Protein AF-A0A127SDK4-F1 (afdb_monomer)

pLDDT: mean 71.21, std 22.36, range [31.27, 98.69]

Secondary structure (DSSP, 8-state):
--HHHHHHHTTSS---TTSPPPHHHHHHHH-SPP------S------HHHHHHHHHHHHHHHHHHHHHHHHHHHHHHHHHHHHHHHHHTSPPP--PPP------------------------PPP-----PPPP------------TTHHHHS---

Foldseek 3Di:
DPPPVVCVVVVLFDADPVRHGDPVRCCSRPNDPDPDPPPPDDPPPVPVVVVVVVVVVVVVVVVVVVVVVVVVVVVVVVVVVVVVVVVVVPDDPPPPDDDDDDDDDDDDDDDDDDDDDDDDDDDDDDPPPPDDPDPDPDPDDPDDQDPCNVPPDDDD

Radius of gyration: 43.47 Å; Cα contacts (8 Å, |Δi|>4): 25; chains: 1; bounding box: 81×43×114 Å

Sequence (156 aa):
YRPIYNNINKGILSKNSDNKIDFSEAIRVFGEPSRKQDVKNPVKIDSPSSTEVLLLRQQIDMLKNQLTDAKDRESFYQNQIEIMQRLLEAPKPNITPPSEPETAQSSPVTEAKEDVIAMPPKEPEVIENKRIPVPEQAEPEPVKRGFLSRFFLPNG

Mean predicted aligned error: 23.15 Å

Structure (mmCIF, N/CA/C/O backbone):
data_AF-A0A127SDK4-F1
#
_entry.id   AF-A0A127SDK4-F1
#
loop_
_atom_site.group_PDB
_atom_site.id
_atom_site.type_symbol
_atom_site.label_atom_id
_atom_site.label_alt_id
_atom_site.label_comp_id
_atom_site.label_asym_id
_atom_site.label_entity_id
_atom_site.label_seq_id
_atom_site.pdbx_PDB_ins_code
_atom_site.Cartn_x
_atom_site.Cartn_y
_atom_site.Cartn_z
_atom_site.occupancy
_atom_site.B_iso_or_equiv
_atom_site.auth_seq_id
_atom_site.auth_comp_id
_atom_site.auth_asym_id
_atom_site.auth_atom_id
_atom_site.pdbx_PDB_model_num
ATOM 1 N N . TYR A 1 1 ? 28.414 0.862 -24.100 1.00 51.50 1 TYR A N 1
ATOM 2 C CA . TYR A 1 1 ? 28.433 2.228 -24.675 1.00 51.50 1 TYR A CA 1
ATOM 3 C C . TYR A 1 1 ? 29.756 2.649 -25.339 1.00 51.50 1 TYR A C 1
ATOM 5 O O . TYR A 1 1 ? 29.979 3.836 -25.528 1.00 51.50 1 TYR A O 1
ATOM 13 N N . ARG A 1 2 ? 30.631 1.723 -25.769 1.00 58.03 2 ARG A N 1
ATOM 14 C CA . ARG A 1 2 ? 31.919 2.067 -26.411 1.00 58.03 2 ARG A CA 1
ATOM 15 C C . ARG A 1 2 ? 32.040 1.931 -27.955 1.00 58.03 2 ARG A C 1
ATOM 17 O O . ARG A 1 2 ? 33.130 2.218 -28.434 1.00 58.03 2 ARG A O 1
ATOM 24 N N . PRO A 1 3 ? 31.025 1.551 -28.765 1.00 74.94 3 PRO A N 1
ATOM 25 C CA . PRO A 1 3 ? 31.222 1.464 -30.221 1.00 74.94 3 PRO A CA 1
ATOM 26 C C . PRO A 1 3 ? 31.111 2.822 -30.938 1.00 74.94 3 PRO A C 1
ATOM 28 O O . PRO A 1 3 ? 31.919 3.117 -31.811 1.00 74.94 3 PRO A O 1
ATOM 31 N N . ILE A 1 4 ? 30.174 3.688 -30.530 1.00 83.94 4 ILE A N 1
ATOM 32 C CA . ILE A 1 4 ? 29.891 4.955 -31.231 1.00 83.94 4 ILE A CA 1
ATOM 33 C C . ILE A 1 4 ? 31.045 5.959 -31.078 1.00 83.94 4 ILE A C 1
ATOM 35 O O . ILE A 1 4 ? 31.584 6.435 -32.072 1.00 83.94 4 ILE A O 1
ATOM 39 N N . TYR A 1 5 ? 31.482 6.234 -29.844 1.00 87.69 5 TYR A N 1
ATOM 40 C CA . TYR A 1 5 ? 32.594 7.160 -29.581 1.00 87.69 5 TYR A CA 1
ATOM 41 C C . TYR A 1 5 ? 33.910 6.720 -30.237 1.00 87.69 5 TYR A C 1
ATOM 43 O O . TYR A 1 5 ? 34.658 7.551 -30.739 1.00 87.69 5 TYR A O 1
ATOM 51 N N . ASN A 1 6 ? 34.179 5.412 -30.278 1.00 90.62 6 ASN A N 1
ATOM 52 C CA . ASN A 1 6 ? 35.372 4.870 -30.924 1.00 90.62 6 ASN A CA 1
ATOM 53 C C . ASN A 1 6 ? 35.364 5.125 -32.439 1.00 90.62 6 ASN A C 1
ATOM 55 O O . ASN A 1 6 ? 36.385 5.501 -33.002 1.00 90.62 6 ASN A O 1
ATOM 59 N N . ASN A 1 7 ? 34.209 4.963 -33.090 1.00 91.31 7 ASN A N 1
ATOM 60 C CA . ASN A 1 7 ? 34.069 5.214 -34.524 1.00 91.31 7 ASN A CA 1
ATOM 61 C C . ASN A 1 7 ? 34.173 6.706 -34.867 1.00 91.31 7 ASN A C 1
ATOM 63 O O . ASN A 1 7 ? 34.722 7.036 -35.914 1.00 91.31 7 ASN A O 1
ATOM 67 N N . ILE A 1 8 ? 33.732 7.596 -33.973 1.00 91.44 8 ILE A N 1
ATOM 68 C CA . ILE A 1 8 ? 33.938 9.044 -34.127 1.00 91.44 8 ILE A CA 1
ATOM 69 C C . ILE A 1 8 ? 35.426 9.390 -34.027 1.00 91.44 8 ILE A C 1
ATOM 71 O O . ILE A 1 8 ? 35.968 10.041 -34.912 1.00 91.44 8 ILE A O 1
ATOM 75 N N . ASN A 1 9 ? 36.117 8.899 -32.994 1.00 90.25 9 ASN A N 1
ATOM 76 C CA . ASN A 1 9 ? 37.544 9.186 -32.800 1.00 90.25 9 ASN A CA 1
ATOM 77 C C . ASN A 1 9 ? 38.424 8.632 -33.931 1.00 90.25 9 ASN A C 1
ATOM 79 O O . ASN A 1 9 ? 39.496 9.164 -34.197 1.00 90.25 9 ASN A O 1
ATOM 83 N N . LYS A 1 10 ? 37.974 7.564 -34.597 1.00 91.62 10 LYS A N 1
ATOM 84 C CA . LYS A 1 10 ? 38.642 6.967 -35.761 1.00 91.62 10 LYS A CA 1
ATOM 85 C C . LYS A 1 10 ? 38.283 7.642 -37.091 1.00 91.62 10 LYS A C 1
ATOM 87 O O . LYS A 1 10 ? 38.774 7.201 -38.123 1.00 91.62 10 LYS A O 1
ATOM 92 N N . GLY A 1 11 ? 37.404 8.648 -37.088 1.00 90.25 11 GLY A N 1
ATOM 93 C CA . GLY A 1 11 ? 36.922 9.318 -38.302 1.00 90.25 11 GLY A CA 1
ATOM 94 C C . GLY A 1 11 ? 35.994 8.465 -39.176 1.00 90.25 11 GLY A C 1
ATOM 95 O O . GLY A 1 11 ? 35.687 8.842 -40.301 1.00 90.25 11 GLY A O 1
ATOM 96 N N . ILE A 1 12 ? 35.539 7.313 -38.676 1.00 91.75 12 ILE A N 1
ATOM 97 C CA . ILE A 1 12 ? 34.625 6.414 -39.395 1.00 91.75 12 ILE A CA 1
ATOM 98 C C . ILE A 1 12 ? 33.212 7.007 -39.417 1.00 91.75 12 ILE A C 1
ATOM 100 O O . ILE A 1 12 ? 32.494 6.842 -40.399 1.00 91.75 12 ILE A O 1
ATOM 104 N N . LEU A 1 13 ? 32.833 7.708 -38.346 1.00 92.56 13 LEU A N 1
ATOM 105 C CA . LEU A 1 13 ? 31.520 8.313 -38.161 1.00 92.56 13 LEU A CA 1
ATOM 106 C C . LEU A 1 13 ? 31.661 9.813 -37.895 1.00 92.56 13 LEU A C 1
ATOM 108 O O . LEU A 1 13 ? 32.405 10.202 -36.994 1.00 92.56 13 LEU A O 1
ATOM 112 N N . SER A 1 14 ? 30.929 10.641 -38.638 1.00 93.38 14 SER A N 1
ATOM 113 C CA . SER A 1 14 ? 30.932 12.093 -38.442 1.00 93.38 14 SER A CA 1
ATOM 114 C C . SER A 1 14 ? 29.745 12.585 -37.607 1.00 93.38 14 SER A C 1
ATOM 116 O O . SER A 1 14 ? 28.718 11.912 -37.485 1.00 93.38 14 SER A O 1
ATOM 118 N N . LYS A 1 15 ? 29.893 13.781 -37.029 1.00 92.56 15 LYS A N 1
ATOM 119 C CA . LYS A 1 15 ? 28.811 14.528 -36.381 1.00 92.56 15 LYS A CA 1
ATOM 120 C C . LYS A 1 15 ? 28.452 15.755 -37.211 1.00 92.56 15 LYS A C 1
ATOM 122 O O . LYS A 1 15 ? 29.326 16.368 -37.819 1.00 92.56 15 LYS A O 1
ATOM 127 N N . ASN A 1 16 ? 27.181 16.125 -37.185 1.00 90.88 16 ASN A N 1
ATOM 128 C CA . ASN A 1 16 ? 26.691 17.375 -37.752 1.00 90.88 16 ASN A CA 1
ATOM 129 C C . ASN A 1 16 ? 26.971 18.572 -36.817 1.00 90.88 16 ASN A C 1
ATOM 131 O O . ASN A 1 16 ? 27.542 18.413 -35.732 1.00 90.88 16 ASN A O 1
ATOM 135 N N . SER A 1 17 ? 26.552 19.776 -37.225 1.00 94.06 17 SER A N 1
ATOM 136 C CA . SER A 1 17 ? 26.698 21.018 -36.442 1.00 94.06 17 SER A CA 1
ATOM 137 C C . SER A 1 17 ? 26.081 20.937 -35.045 1.00 94.06 17 SER A C 1
ATOM 139 O O . SER A 1 17 ? 26.551 21.595 -34.120 1.00 94.06 17 SER A O 1
ATOM 141 N N . ASP A 1 18 ? 25.068 20.090 -34.878 1.00 92.56 18 ASP A N 1
ATOM 142 C CA . ASP A 1 18 ? 24.320 19.926 -33.633 1.00 92.56 18 ASP A CA 1
ATOM 143 C C . ASP A 1 18 ? 24.937 18.853 -32.721 1.00 92.56 18 ASP A C 1
ATOM 145 O O . ASP A 1 18 ? 24.316 18.415 -31.749 1.00 92.56 18 ASP A O 1
ATOM 149 N N . ASN A 1 19 ? 26.159 18.394 -33.025 1.00 90.56 19 ASN A N 1
ATOM 150 C CA . ASN A 1 19 ? 26.867 17.316 -32.330 1.00 90.56 19 ASN A CA 1
ATOM 151 C C . ASN A 1 19 ? 26.127 15.964 -32.319 1.00 90.56 19 ASN A C 1
ATOM 153 O O . ASN A 1 19 ? 26.442 15.088 -31.500 1.00 90.56 19 ASN A O 1
ATOM 157 N N . LYS A 1 20 ? 25.179 15.764 -33.238 1.00 92.56 20 LYS A N 1
ATOM 158 C CA . LYS A 1 20 ? 24.453 14.507 -33.440 1.00 92.56 20 LYS A CA 1
ATOM 159 C C . LYS A 1 20 ? 25.018 13.769 -34.648 1.00 92.56 20 LYS A C 1
ATOM 161 O O . LYS A 1 20 ? 25.714 14.340 -35.479 1.00 92.56 20 LYS A O 1
ATOM 166 N N . ILE A 1 21 ? 24.748 12.474 -34.717 1.00 91.19 21 ILE A N 1
ATOM 167 C CA . ILE A 1 21 ? 25.086 11.654 -35.880 1.00 91.19 21 ILE A CA 1
ATOM 168 C C . ILE A 1 21 ? 23.863 11.644 -36.788 1.00 91.19 21 ILE A C 1
ATOM 170 O O . ILE A 1 21 ? 22.766 11.324 -36.324 1.00 91.19 21 ILE A O 1
ATOM 174 N N . ASP A 1 22 ? 24.057 11.984 -38.058 1.00 92.75 22 ASP A N 1
ATOM 175 C CA . ASP A 1 22 ? 22.990 11.899 -39.050 1.00 92.75 22 ASP A CA 1
ATOM 176 C C . ASP A 1 22 ? 22.613 10.440 -39.321 1.00 92.75 22 ASP A C 1
ATOM 178 O O . ASP A 1 22 ? 23.436 9.524 -39.234 1.00 92.75 22 ASP A O 1
ATOM 182 N N . PHE A 1 23 ? 21.350 10.209 -39.678 1.00 89.94 23 PHE A N 1
ATOM 183 C CA . PHE A 1 23 ? 20.859 8.858 -39.945 1.00 89.94 23 PHE A CA 1
ATOM 184 C C . PHE A 1 23 ? 21.638 8.177 -41.081 1.00 89.94 23 PHE A C 1
ATOM 186 O O . PHE A 1 23 ? 21.997 7.011 -40.960 1.00 89.94 23 PHE A O 1
ATOM 193 N N . SER A 1 24 ? 21.980 8.913 -42.140 1.00 91.56 24 SER A N 1
ATOM 194 C CA . SER A 1 24 ? 22.799 8.423 -43.257 1.00 91.56 24 SER A CA 1
ATOM 195 C C . SER A 1 24 ? 24.173 7.912 -42.811 1.00 91.56 24 SER A C 1
ATOM 197 O O . SER A 1 24 ? 24.596 6.841 -43.241 1.00 91.56 24 SER A O 1
ATOM 199 N N . GLU A 1 25 ? 24.844 8.632 -41.911 1.00 92.06 25 GLU A N 1
ATOM 200 C CA . GLU A 1 25 ? 26.131 8.235 -41.335 1.00 92.06 25 GLU A CA 1
ATOM 201 C C . GLU A 1 25 ? 26.001 6.957 -40.501 1.00 92.06 25 GLU A C 1
ATOM 203 O O . GLU A 1 25 ? 26.825 6.046 -40.608 1.00 92.06 25 GLU A O 1
ATOM 208 N N . ALA A 1 26 ? 24.929 6.847 -39.712 1.00 90.44 26 ALA A N 1
ATOM 209 C CA . ALA A 1 26 ? 24.650 5.641 -38.946 1.00 90.44 26 ALA A CA 1
ATOM 210 C C . ALA A 1 26 ? 24.399 4.428 -39.860 1.00 90.44 26 ALA A C 1
ATOM 212 O O . ALA A 1 26 ? 24.980 3.371 -39.624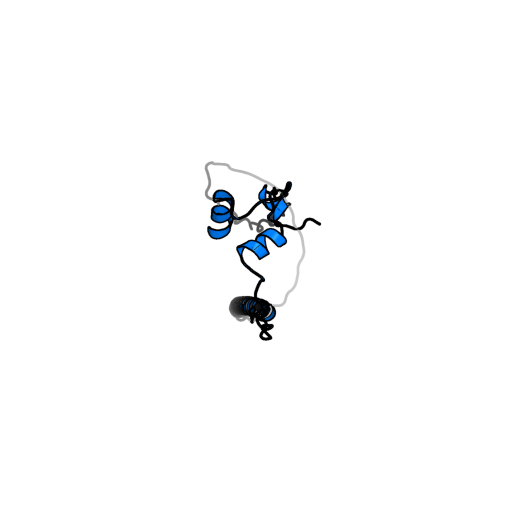 1.00 90.44 26 ALA A O 1
ATOM 213 N N . ILE A 1 27 ? 23.604 4.579 -40.924 1.00 90.44 27 ILE A N 1
ATOM 214 C CA . ILE A 1 27 ? 23.348 3.495 -41.885 1.00 90.44 27 ILE A CA 1
ATOM 215 C C . ILE A 1 27 ? 24.616 3.121 -42.665 1.00 90.44 27 ILE A C 1
ATOM 217 O O . ILE A 1 27 ? 24.882 1.939 -42.852 1.00 90.44 27 ILE A O 1
ATOM 221 N N . ARG A 1 28 ? 25.453 4.086 -43.069 1.00 92.25 28 ARG A N 1
ATOM 222 C CA . ARG A 1 28 ? 26.731 3.818 -43.759 1.00 92.25 28 ARG A CA 1
ATOM 223 C C . ARG A 1 28 ? 27.680 2.964 -42.914 1.00 92.25 28 ARG A C 1
ATOM 225 O O . ARG A 1 28 ? 28.354 2.088 -43.447 1.00 92.25 28 ARG A O 1
ATOM 232 N N . VAL A 1 29 ? 27.748 3.236 -41.610 1.00 91.75 29 VAL A N 1
ATOM 233 C CA . VAL A 1 29 ? 28.701 2.587 -40.694 1.00 91.75 29 VAL A CA 1
ATOM 234 C C . VAL A 1 29 ? 28.156 1.287 -40.107 1.00 91.75 29 VAL A C 1
ATOM 236 O O . VAL A 1 29 ? 28.911 0.332 -39.934 1.00 91.75 29 VAL A O 1
ATOM 239 N N . PHE A 1 30 ? 26.866 1.243 -39.774 1.00 89.06 30 PHE A N 1
ATOM 240 C CA . PHE A 1 30 ? 26.251 0.114 -39.070 1.00 89.06 30 PHE A CA 1
ATOM 241 C C . PHE A 1 30 ? 25.316 -0.728 -39.947 1.00 89.06 30 PHE A C 1
ATOM 243 O O . PHE A 1 30 ? 24.873 -1.787 -39.504 1.00 89.06 30 PHE A O 1
ATOM 250 N N . GLY A 1 31 ? 25.050 -0.298 -41.181 1.00 89.38 31 GLY A N 1
ATOM 251 C CA . GLY A 1 31 ? 24.088 -0.924 -42.082 1.00 89.38 31 GLY A CA 1
ATOM 252 C C . GLY A 1 31 ? 22.640 -0.558 -41.757 1.00 89.38 31 GLY A C 1
ATOM 253 O O . GLY A 1 31 ? 22.342 0.125 -40.773 1.00 89.38 31 GLY A O 1
ATOM 254 N N . GLU A 1 32 ? 21.717 -1.025 -42.598 1.00 87.38 32 GLU A N 1
ATOM 255 C CA . GLU A 1 32 ? 20.288 -0.903 -42.320 1.00 87.38 32 GLU A CA 1
ATOM 256 C C . GLU A 1 32 ? 19.910 -1.715 -41.074 1.00 87.38 32 GLU A C 1
ATOM 258 O O . GLU A 1 32 ? 20.295 -2.886 -40.959 1.00 87.38 32 GLU A O 1
ATOM 263 N N . PRO A 1 33 ? 19.145 -1.136 -40.128 1.00 82.62 33 PRO A N 1
ATOM 264 C CA . PRO A 1 33 ? 18.659 -1.896 -38.995 1.00 82.62 33 PRO A CA 1
ATOM 265 C C . PRO A 1 33 ? 17.754 -3.009 -39.520 1.00 82.62 33 PRO A C 1
ATOM 267 O O . PRO A 1 33 ? 16.743 -2.758 -40.180 1.00 82.62 33 PRO A O 1
ATOM 270 N N . SER A 1 34 ? 18.109 -4.256 -39.215 1.00 80.88 34 SER A N 1
ATOM 271 C CA . SER A 1 34 ? 17.244 -5.386 -39.534 1.00 80.88 34 SER A CA 1
ATOM 272 C C . SER A 1 34 ? 15.901 -5.192 -38.833 1.00 80.88 34 SER A C 1
ATOM 274 O O . SER A 1 34 ? 15.830 -5.047 -37.609 1.00 80.88 34 SER A O 1
ATOM 276 N N . ARG A 1 35 ? 14.814 -5.190 -39.614 1.00 73.31 35 ARG A N 1
ATOM 277 C CA . ARG A 1 35 ? 13.465 -5.313 -39.062 1.00 73.31 35 ARG A CA 1
ATOM 278 C C . ARG A 1 35 ? 13.405 -6.680 -38.397 1.00 73.31 35 ARG A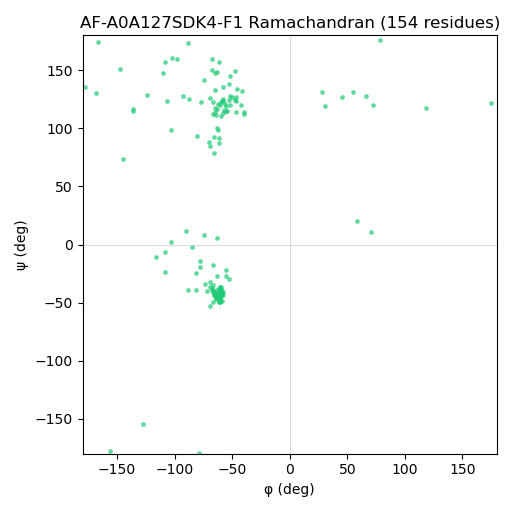 C 1
ATOM 280 O O . ARG A 1 35 ? 13.272 -7.698 -39.076 1.00 73.31 35 ARG A O 1
ATOM 287 N N . LYS A 1 36 ? 13.552 -6.727 -37.073 1.00 69.69 36 LYS A N 1
ATOM 288 C CA . LYS A 1 36 ? 13.146 -7.922 -36.337 1.00 69.69 36 LYS A CA 1
ATOM 289 C C . LYS A 1 36 ? 11.668 -8.129 -36.657 1.00 69.69 36 LYS A C 1
ATOM 291 O O . LYS A 1 36 ? 10.930 -7.145 -36.710 1.00 69.69 36 LYS A O 1
ATOM 296 N N . GLN A 1 37 ? 11.272 -9.376 -36.938 1.00 59.75 37 GLN A N 1
ATOM 297 C CA . GLN A 1 37 ? 9.855 -9.737 -37.017 1.00 59.75 37 GLN A CA 1
ATOM 298 C C . GLN A 1 37 ? 9.143 -9.039 -35.866 1.00 59.75 37 GLN A C 1
ATOM 300 O O . GLN A 1 37 ? 9.663 -9.088 -34.746 1.00 59.75 37 GLN A O 1
ATOM 305 N N . ASP A 1 38 ? 8.020 -8.373 -36.161 1.00 57.91 38 ASP A N 1
ATOM 306 C CA . ASP A 1 38 ? 7.126 -7.848 -35.134 1.00 57.91 38 ASP A CA 1
ATOM 307 C C . ASP A 1 38 ? 7.058 -8.896 -34.040 1.00 57.91 38 ASP A C 1
ATOM 309 O O . ASP A 1 38 ? 6.592 -10.019 -34.270 1.00 57.91 38 ASP A O 1
ATOM 313 N N . VAL A 1 39 ? 7.605 -8.568 -32.874 1.00 58.19 39 VAL A N 1
ATOM 314 C CA . VAL A 1 39 ? 7.470 -9.423 -31.713 1.00 58.19 39 VAL A CA 1
ATOM 315 C C . VAL A 1 39 ? 5.994 -9.297 -31.351 1.00 58.19 39 VAL A C 1
ATOM 317 O O . VAL A 1 39 ? 5.606 -8.478 -30.531 1.00 58.19 39 VAL A O 1
ATOM 320 N N . LYS A 1 40 ? 5.148 -10.106 -32.003 1.00 57.97 40 LYS 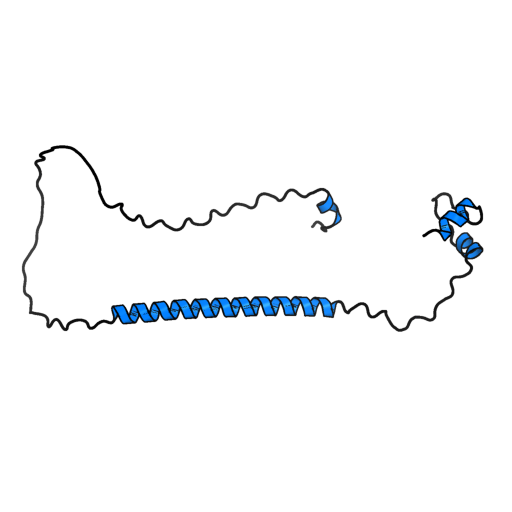A N 1
ATOM 321 C CA . LYS A 1 40 ? 3.707 -10.247 -31.740 1.00 57.97 40 LYS A CA 1
ATOM 322 C C . LYS A 1 40 ? 3.419 -10.790 -30.341 1.00 57.97 40 LYS A C 1
ATOM 324 O O . LYS A 1 40 ? 2.276 -11.067 -30.007 1.00 57.97 40 LYS A O 1
ATOM 329 N N . ASN A 1 41 ? 4.452 -10.950 -29.528 1.00 54.53 41 ASN A N 1
ATOM 330 C CA . ASN A 1 41 ? 4.324 -11.112 -28.104 1.00 54.53 41 ASN A CA 1
ATOM 331 C C . ASN A 1 41 ? 4.714 -9.767 -27.501 1.00 54.53 41 ASN A C 1
ATOM 333 O O . ASN A 1 41 ? 5.915 -9.503 -27.388 1.00 54.53 41 ASN A O 1
ATOM 337 N N . PRO A 1 42 ? 3.753 -8.899 -27.131 1.00 55.94 42 PRO A N 1
ATOM 338 C CA . PRO A 1 42 ? 4.088 -7.829 -26.211 1.00 55.94 42 PRO A CA 1
ATOM 339 C C . PRO A 1 42 ? 4.878 -8.473 -25.074 1.00 55.94 42 PRO A C 1
ATOM 341 O O . PRO A 1 42 ? 4.459 -9.499 -24.525 1.00 55.94 42 PRO A O 1
ATOM 344 N N . VAL A 1 43 ? 6.063 -7.925 -24.791 1.00 56.81 43 VAL A N 1
ATOM 345 C CA . VAL A 1 43 ? 6.769 -8.202 -23.542 1.00 56.81 43 VAL A CA 1
ATOM 346 C C . VAL A 1 43 ? 5.684 -8.173 -22.478 1.00 56.81 43 VAL A C 1
ATOM 348 O O . VAL A 1 43 ? 4.955 -7.182 -22.398 1.00 56.81 43 VAL A O 1
ATOM 351 N N . LYS A 1 44 ? 5.488 -9.282 -21.756 1.00 55.72 44 LYS A N 1
ATOM 352 C CA . LYS A 1 44 ? 4.606 -9.304 -20.593 1.00 55.72 44 LYS A CA 1
ATOM 353 C C . LYS A 1 44 ? 5.274 -8.403 -19.562 1.00 55.72 44 LYS A C 1
ATOM 355 O O . LYS A 1 44 ? 6.005 -8.868 -18.704 1.00 55.72 44 LYS A O 1
ATOM 360 N N . ILE A 1 45 ? 5.118 -7.098 -19.755 1.00 55.44 45 ILE A N 1
ATOM 361 C CA . ILE A 1 45 ? 5.254 -6.095 -18.721 1.00 55.44 45 ILE A CA 1
ATOM 362 C C . ILE A 1 45 ? 4.276 -6.604 -17.681 1.00 55.44 45 ILE A C 1
ATOM 364 O O . ILE A 1 45 ? 3.095 -6.769 -18.009 1.00 55.44 45 ILE A O 1
ATOM 368 N N . ASP A 1 46 ? 4.790 -6.992 -16.516 1.00 56.03 46 ASP A N 1
ATOM 369 C CA . ASP A 1 46 ? 3.971 -7.400 -15.384 1.00 56.03 46 ASP A CA 1
ATOM 370 C C . ASP A 1 46 ? 2.781 -6.455 -15.333 1.00 56.03 46 ASP A C 1
ATOM 372 O O . ASP A 1 46 ? 2.952 -5.236 -15.259 1.00 56.03 46 ASP A O 1
ATOM 376 N N . SER A 1 47 ? 1.592 -7.016 -15.573 1.00 58.25 47 SER A N 1
ATOM 377 C CA . SER A 1 47 ? 0.394 -6.222 -15.809 1.00 58.25 47 SER A CA 1
ATOM 378 C C . SER A 1 47 ? 0.299 -5.198 -14.678 1.00 58.25 47 SER A C 1
ATOM 380 O O . SER A 1 47 ? 0.357 -5.620 -13.522 1.00 58.25 47 SER A O 1
ATOM 382 N N . PRO A 1 48 ? 0.171 -3.886 -14.942 1.00 60.59 48 PRO A N 1
ATOM 383 C CA . PRO A 1 48 ? 0.051 -2.881 -13.878 1.00 60.59 48 PRO A CA 1
ATOM 384 C C . PRO A 1 48 ? -1.120 -3.190 -12.925 1.00 60.59 48 PRO A C 1
ATOM 386 O O . PRO A 1 48 ? -1.098 -2.831 -11.750 1.00 60.59 48 PRO A O 1
ATOM 389 N N . SER A 1 49 ? -2.097 -3.972 -13.399 1.00 64.44 49 SER A N 1
ATOM 390 C CA . SER A 1 49 ? -3.155 -4.564 -12.581 1.00 64.44 49 SER A CA 1
ATOM 391 C C . SER A 1 49 ? -2.623 -5.488 -11.473 1.00 64.44 49 SER A C 1
ATOM 393 O O . SER A 1 49 ? -3.160 -5.494 -10.375 1.00 64.44 49 SER A O 1
ATOM 395 N N . SER A 1 50 ? -1.551 -6.248 -11.703 1.00 78.44 50 SER A N 1
ATOM 396 C CA . SER A 1 50 ? -0.983 -7.165 -10.708 1.00 78.44 50 SER A CA 1
ATOM 397 C C . SER A 1 50 ? -0.363 -6.428 -9.521 1.00 78.44 50 SER A C 1
ATOM 399 O O . SER A 1 50 ? -0.486 -6.894 -8.389 1.00 78.44 50 SER A O 1
ATOM 401 N N . THR A 1 51 ? 0.286 -5.283 -9.750 1.00 87.62 51 THR A N 1
ATOM 402 C CA . THR A 1 51 ? 0.846 -4.461 -8.666 1.00 87.62 51 THR A CA 1
ATOM 403 C C . THR A 1 51 ? -0.248 -3.769 -7.862 1.00 87.62 51 THR A C 1
ATOM 405 O O . THR A 1 51 ? -0.180 -3.737 -6.637 1.00 87.62 51 THR A O 1
ATOM 408 N N . GLU A 1 52 ? -1.291 -3.278 -8.535 1.00 90.38 52 GLU A N 1
ATOM 409 C CA . GLU A 1 52 ? -2.462 -2.686 -7.883 1.00 90.38 52 GLU A CA 1
ATOM 410 C C . GLU A 1 52 ? -3.216 -3.722 -7.039 1.00 90.38 52 GLU A C 1
ATOM 412 O O . GLU A 1 52 ? -3.498 -3.485 -5.869 1.00 90.38 52 GLU A O 1
ATOM 417 N N . VAL A 1 53 ? -3.461 -4.916 -7.585 1.00 93.38 53 VAL A N 1
ATOM 418 C CA . VAL A 1 53 ? -4.099 -6.024 -6.858 1.00 93.38 53 VAL A CA 1
ATOM 419 C C . VAL A 1 53 ? -3.273 -6.450 -5.642 1.00 93.38 53 VAL A C 1
ATOM 421 O O . VAL A 1 53 ? -3.847 -6.769 -4.601 1.00 93.38 53 VAL A O 1
ATOM 424 N N . LEU A 1 54 ? -1.940 -6.450 -5.740 1.00 94.38 54 LEU A N 1
ATOM 425 C CA . LEU A 1 54 ? -1.064 -6.737 -4.602 1.00 94.38 54 LEU A CA 1
ATOM 426 C C . LEU A 1 54 ? -1.207 -5.669 -3.511 1.00 94.38 54 LEU A C 1
ATOM 428 O O . LEU A 1 54 ? -1.390 -6.017 -2.344 1.00 94.38 54 LEU A O 1
ATOM 432 N N . LEU A 1 55 ? -1.180 -4.388 -3.883 1.00 95.81 55 LEU A N 1
ATOM 433 C CA . LEU A 1 55 ? -1.338 -3.281 -2.938 1.00 95.81 55 LEU A CA 1
ATOM 434 C C . LEU A 1 55 ? -2.716 -3.305 -2.259 1.00 95.81 55 LEU A C 1
ATOM 436 O O . LEU A 1 55 ? -2.811 -3.164 -1.041 1.00 95.81 55 LEU A O 1
ATOM 440 N N . LEU A 1 56 ? -3.777 -3.565 -3.024 1.00 97.56 56 LEU A N 1
ATOM 441 C CA . LEU A 1 56 ? -5.132 -3.710 -2.491 1.00 97.56 56 LEU A CA 1
ATOM 442 C C . LEU A 1 56 ? -5.228 -4.872 -1.496 1.00 97.56 56 LEU A C 1
ATOM 444 O O . LEU A 1 56 ? -5.843 -4.728 -0.441 1.00 97.56 56 LEU A O 1
ATOM 448 N N . ARG A 1 57 ? -4.589 -6.014 -1.782 1.00 97.25 57 ARG A N 1
ATOM 449 C CA . ARG A 1 57 ? -4.517 -7.138 -0.831 1.00 97.25 57 ARG A CA 1
ATOM 450 C C . ARG A 1 57 ? -3.819 -6.736 0.466 1.00 97.25 57 ARG A C 1
ATOM 452 O O . ARG A 1 57 ? -4.352 -7.013 1.535 1.00 97.25 57 ARG A O 1
ATOM 459 N N . GLN A 1 58 ? -2.692 -6.029 0.378 1.00 98.00 58 GLN A N 1
ATOM 460 C CA . GLN A 1 58 ? -1.981 -5.530 1.558 1.00 98.00 58 GLN A CA 1
ATOM 461 C C . GLN A 1 58 ? -2.861 -4.594 2.403 1.00 98.00 58 GLN A C 1
ATOM 463 O O . GLN A 1 58 ? -2.878 -4.700 3.630 1.00 98.00 58 GLN A O 1
ATOM 468 N N . GLN A 1 59 ? -3.625 -3.704 1.764 1.00 98.12 59 GLN A N 1
ATOM 469 C CA . GLN A 1 59 ? -4.553 -2.817 2.464 1.00 98.12 59 GLN A CA 1
ATOM 470 C C . GLN A 1 59 ? -5.677 -3.597 3.159 1.00 98.12 59 GLN A C 1
ATOM 472 O O . GLN A 1 59 ? -6.007 -3.303 4.307 1.00 98.12 59 GLN A O 1
ATOM 477 N N . ILE A 1 60 ? -6.242 -4.610 2.494 1.00 98.25 60 ILE A N 1
ATOM 478 C CA . ILE A 1 60 ? -7.264 -5.487 3.083 1.00 98.25 60 ILE A CA 1
ATOM 479 C C . ILE A 1 60 ? -6.722 -6.191 4.330 1.00 98.25 60 ILE A C 1
ATOM 481 O O . ILE A 1 60 ? -7.426 -6.265 5.336 1.00 98.25 60 ILE A O 1
ATOM 485 N N . ASP A 1 61 ? -5.488 -6.688 4.288 1.00 98.50 61 ASP A N 1
ATOM 486 C CA . ASP A 1 61 ? -4.888 -7.384 5.428 1.00 98.50 61 ASP A CA 1
ATOM 487 C C . ASP A 1 61 ? -4.641 -6.436 6.610 1.00 98.50 61 ASP A C 1
ATOM 489 O O . ASP A 1 61 ? -4.941 -6.785 7.753 1.00 98.50 61 ASP A O 1
ATOM 493 N N . MET A 1 62 ? -4.202 -5.201 6.345 1.00 98.50 62 MET A N 1
ATOM 494 C CA . MET A 1 62 ? -4.066 -4.169 7.378 1.00 98.50 62 MET A CA 1
ATOM 495 C C . MET A 1 62 ? -5.414 -3.835 8.031 1.00 98.50 62 MET A C 1
ATOM 497 O O . MET A 1 62 ? -5.513 -3.801 9.257 1.00 98.50 62 MET A O 1
ATOM 501 N N . LEU A 1 63 ? -6.460 -3.631 7.225 1.00 98.69 63 LEU A N 1
ATOM 502 C CA . LEU A 1 63 ? -7.807 -3.334 7.722 1.00 98.69 63 LEU A CA 1
ATOM 503 C C . LEU A 1 63 ? -8.384 -4.495 8.537 1.00 98.69 63 LEU A C 1
ATOM 505 O O . LEU A 1 63 ? -9.011 -4.272 9.571 1.00 98.69 63 LEU A O 1
ATOM 509 N N . LYS A 1 64 ? -8.146 -5.740 8.113 1.00 98.38 64 LYS A N 1
ATOM 510 C CA . LYS A 1 64 ? -8.532 -6.928 8.884 1.00 98.38 64 LYS A CA 1
ATOM 511 C C . LYS A 1 64 ? -7.833 -6.973 10.236 1.00 98.38 64 LYS A C 1
ATOM 513 O O . LYS A 1 64 ? -8.497 -7.246 11.229 1.00 98.38 64 LYS A O 1
ATOM 518 N N . ASN A 1 65 ? -6.531 -6.687 10.285 1.00 98.50 65 ASN A N 1
ATOM 519 C CA . ASN A 1 65 ? -5.803 -6.659 11.551 1.00 98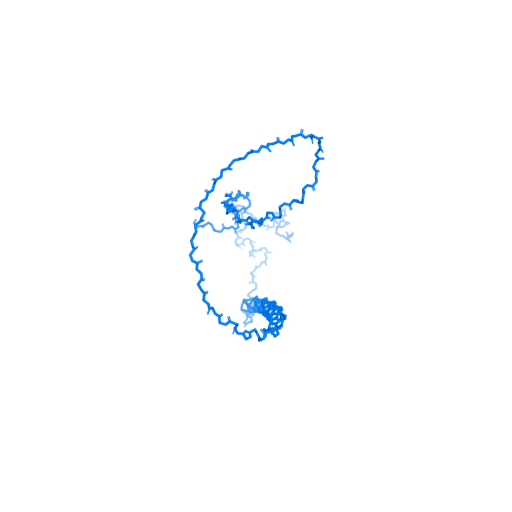.50 65 ASN A CA 1
ATOM 520 C C . ASN A 1 65 ? -6.359 -5.581 12.487 1.00 98.50 65 ASN A C 1
ATOM 522 O O . ASN A 1 65 ? -6.647 -5.865 13.641 1.00 98.50 65 ASN A O 1
ATOM 526 N N . GLN A 1 66 ? -6.603 -4.375 11.967 1.00 98.56 66 GLN A N 1
ATOM 527 C CA . GLN A 1 66 ? -7.211 -3.288 12.740 1.00 98.56 66 GLN A CA 1
ATOM 528 C C . GLN A 1 66 ? -8.600 -3.649 13.276 1.00 98.56 66 GLN A C 1
ATOM 530 O O . GLN A 1 66 ? -8.927 -3.303 14.409 1.00 98.56 66 GLN A O 1
ATOM 535 N N . LEU A 1 67 ? -9.417 -4.345 12.479 1.00 98.69 67 LEU A N 1
ATOM 536 C CA . LEU A 1 67 ? -10.740 -4.795 12.904 1.00 98.69 67 LEU A CA 1
ATOM 537 C C . LEU A 1 67 ? -10.650 -5.825 14.035 1.00 98.69 67 LEU A C 1
ATOM 539 O O . LEU A 1 67 ? -11.401 -5.729 15.004 1.00 98.69 67 LEU A O 1
ATOM 543 N N . THR A 1 68 ? -9.734 -6.787 13.923 1.00 98.56 68 THR A N 1
ATOM 544 C CA . THR A 1 68 ? -9.479 -7.773 14.980 1.00 98.56 68 THR A CA 1
ATOM 545 C C . THR A 1 68 ? -8.999 -7.083 16.255 1.00 98.56 68 THR A C 1
ATOM 547 O O . THR A 1 68 ? -9.618 -7.265 17.298 1.00 98.56 68 THR A O 1
ATOM 550 N N . ASP A 1 69 ? -8.000 -6.200 16.163 1.00 98.56 69 ASP A N 1
ATOM 551 C CA . ASP A 1 69 ? -7.473 -5.447 17.310 1.00 98.56 69 ASP A CA 1
ATOM 552 C C . ASP A 1 69 ? -8.565 -4.609 18.000 1.00 98.56 69 ASP A C 1
ATOM 554 O O . ASP A 1 69 ? -8.621 -4.518 19.230 1.00 98.56 69 ASP A O 1
ATOM 558 N N . ALA A 1 70 ? -9.448 -3.980 17.215 1.00 98.56 70 ALA A N 1
ATOM 559 C CA . ALA A 1 70 ? -10.568 -3.202 17.735 1.00 98.56 70 ALA A CA 1
ATOM 560 C C . ALA A 1 70 ? -11.585 -4.088 18.467 1.00 98.56 70 ALA A C 1
ATOM 562 O O . ALA A 1 70 ? -12.032 -3.731 19.557 1.00 98.56 70 ALA A O 1
ATOM 563 N N . LYS A 1 71 ? -11.913 -5.251 17.898 1.00 98.56 71 LYS A N 1
ATOM 564 C CA . LYS A 1 71 ? -12.844 -6.211 18.494 1.00 98.56 71 LYS A CA 1
ATOM 565 C C . LYS A 1 71 ? -12.290 -6.826 19.778 1.00 98.56 71 LYS A C 1
ATOM 567 O O . LYS A 1 71 ? -13.020 -6.947 20.760 1.00 98.56 71 LYS A O 1
ATOM 572 N N . ASP A 1 72 ? -11.006 -7.164 19.802 1.00 98.56 72 ASP A N 1
ATOM 573 C CA . ASP A 1 72 ? -10.345 -7.691 20.996 1.00 98.56 72 ASP A CA 1
ATOM 574 C C . ASP A 1 72 ? -10.360 -6.649 22.117 1.00 98.56 72 ASP A C 1
ATOM 576 O O . ASP A 1 72 ? -10.737 -6.951 23.251 1.00 98.56 72 ASP A O 1
ATOM 580 N N . ARG A 1 73 ? -10.062 -5.387 21.785 1.00 98.62 73 ARG A N 1
ATOM 581 C CA . ARG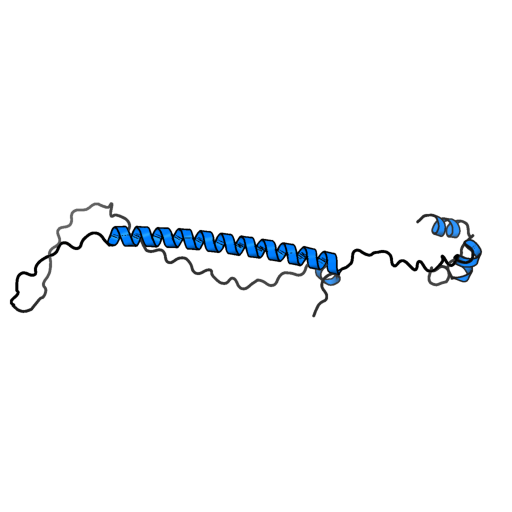 A 1 73 ? -10.146 -4.267 22.729 1.00 98.62 73 ARG A CA 1
ATOM 582 C C . ARG A 1 73 ? -11.567 -4.043 23.251 1.00 98.62 73 ARG A C 1
ATOM 584 O O . ARG A 1 73 ? -11.739 -3.815 24.446 1.00 98.62 73 ARG A O 1
ATOM 591 N N . GLU A 1 74 ? -12.576 -4.112 22.386 1.00 98.31 74 GLU A N 1
ATOM 592 C CA . GLU A 1 74 ? -13.980 -4.018 22.797 1.00 98.31 74 GLU A CA 1
ATOM 593 C C . GLU A 1 74 ? -14.337 -5.148 23.765 1.00 98.31 74 GLU A C 1
ATOM 595 O O . GLU A 1 74 ? -14.849 -4.885 24.851 1.00 98.31 74 GLU A O 1
ATOM 600 N N . SER A 1 75 ? -14.000 -6.392 23.417 1.00 98.25 75 SER A N 1
ATOM 601 C CA . SER A 1 75 ? -14.279 -7.557 24.260 1.00 98.25 75 SER A CA 1
ATOM 602 C C . SER A 1 75 ? -13.611 -7.456 25.635 1.00 98.25 75 SER A C 1
ATOM 604 O O . SER A 1 75 ? -14.229 -7.779 26.651 1.00 98.25 75 SER A O 1
ATOM 606 N N . PHE A 1 76 ? -12.384 -6.928 25.686 1.00 98.62 76 PHE A N 1
ATOM 607 C CA . PHE A 1 76 ? -11.666 -6.680 26.928 1.00 98.62 76 PHE A CA 1
ATOM 608 C C . PHE A 1 76 ? -12.418 -5.689 27.821 1.00 98.62 76 PHE A C 1
ATOM 610 O O . PHE A 1 76 ? -12.639 -5.969 28.998 1.00 98.62 76 PHE A O 1
ATOM 617 N N . TYR A 1 77 ? -12.852 -4.550 27.275 1.00 98.56 77 TYR A N 1
ATOM 618 C CA . TYR A 1 77 ? -13.592 -3.561 28.058 1.00 98.56 77 TYR A CA 1
ATOM 619 C C . TYR A 1 77 ? -14.994 -4.036 28.449 1.00 98.56 77 TYR A C 1
ATOM 621 O O . TYR A 1 77 ? -15.414 -3.765 29.569 1.00 98.56 77 TYR A O 1
ATOM 629 N N . GLN A 1 78 ? -15.691 -4.782 27.588 1.00 98.50 78 GLN A N 1
ATOM 630 C CA . GLN A 1 78 ? -16.984 -5.387 27.928 1.00 98.50 78 GLN A CA 1
ATOM 631 C C . GLN A 1 78 ? -16.862 -6.333 29.127 1.00 98.50 78 GLN A C 1
ATOM 633 O O . GLN A 1 78 ? -17.649 -6.237 30.064 1.00 98.50 78 GLN A O 1
ATOM 638 N N . ASN A 1 79 ? -15.826 -7.176 29.154 1.00 98.06 79 ASN A N 1
ATOM 639 C CA . ASN A 1 79 ? -15.560 -8.059 30.290 1.00 98.06 79 ASN A CA 1
ATOM 640 C C . ASN A 1 79 ? -15.304 -7.259 31.582 1.00 98.06 79 ASN A C 1
ATOM 642 O O . ASN A 1 79 ? -15.891 -7.544 32.623 1.00 98.06 79 ASN A O 1
ATOM 646 N N . GLN A 1 80 ? -14.502 -6.191 31.509 1.00 97.75 80 GLN A N 1
ATOM 647 C CA . GLN A 1 80 ? -14.266 -5.322 32.668 1.00 97.75 80 GLN A CA 1
ATOM 648 C C . GLN A 1 80 ? -15.556 -4.657 33.172 1.00 97.75 80 GLN A C 1
ATOM 650 O O . GLN A 1 80 ? -15.763 -4.550 34.381 1.00 97.75 80 GLN A O 1
ATOM 655 N N . ILE A 1 81 ? -16.442 -4.235 32.264 1.00 96.75 81 ILE A N 1
ATOM 656 C CA . ILE A 1 81 ? -17.752 -3.672 32.613 1.00 96.75 81 ILE A CA 1
ATOM 657 C C . ILE A 1 81 ? -18.627 -4.728 33.303 1.00 96.75 81 ILE A C 1
ATOM 659 O O . ILE A 1 81 ? -19.231 -4.424 34.330 1.00 96.75 81 ILE A O 1
ATOM 663 N N . GLU A 1 82 ? -18.665 -5.958 32.791 1.00 97.12 82 GLU A N 1
ATOM 664 C CA . GLU A 1 82 ? -19.422 -7.068 33.383 1.00 97.12 82 GLU A CA 1
ATOM 665 C C . GLU A 1 82 ? -18.938 -7.393 34.806 1.00 97.12 82 GLU A C 1
ATOM 667 O O . GLU A 1 82 ? -19.743 -7.502 35.734 1.00 97.12 82 GLU A O 1
ATOM 672 N N . ILE A 1 83 ? -17.617 -7.474 35.011 1.00 95.94 83 ILE A N 1
ATOM 673 C CA . ILE A 1 83 ? -17.024 -7.687 36.339 1.00 95.94 83 ILE A CA 1
ATOM 674 C C . ILE A 1 83 ? -17.442 -6.564 37.294 1.00 95.94 83 ILE A C 1
ATOM 676 O O . ILE A 1 83 ? -17.893 -6.838 38.408 1.00 95.94 83 ILE A O 1
ATOM 680 N N . MET A 1 84 ? -17.320 -5.305 36.866 1.00 94.88 84 MET A N 1
ATOM 681 C CA . MET A 1 84 ? -17.695 -4.146 37.680 1.00 94.88 84 MET A CA 1
ATOM 682 C C . MET A 1 84 ? -19.183 -4.156 38.046 1.00 94.88 84 MET A C 1
ATOM 684 O O . MET A 1 84 ? -19.521 -3.889 39.198 1.00 94.88 84 MET A O 1
ATOM 688 N N . GLN A 1 85 ? -20.068 -4.504 37.109 1.00 95.25 85 GLN A N 1
ATOM 689 C CA . GLN A 1 85 ? -21.503 -4.632 37.378 1.00 95.25 85 GLN A CA 1
ATOM 690 C C . GLN A 1 85 ? -21.774 -5.703 38.433 1.00 95.25 85 GLN A C 1
ATOM 692 O O . GLN A 1 85 ? -22.436 -5.416 39.425 1.00 95.25 85 GLN A O 1
ATOM 697 N N . ARG A 1 86 ? -21.181 -6.892 38.295 1.00 93.06 86 ARG A N 1
ATOM 698 C CA . ARG A 1 86 ? -21.364 -7.987 39.256 1.00 93.06 86 ARG A CA 1
ATOM 699 C C . ARG A 1 86 ? -20.874 -7.641 40.663 1.00 93.06 86 ARG A C 1
ATOM 701 O O . ARG A 1 86 ? -21.486 -8.056 41.645 1.00 93.06 86 ARG A O 1
ATOM 708 N N . LEU A 1 87 ? -19.769 -6.900 40.774 1.00 91.69 87 LEU A N 1
ATOM 709 C CA . LEU A 1 87 ? -19.256 -6.428 42.065 1.00 91.69 87 LEU A CA 1
ATOM 710 C C . LEU A 1 87 ? -20.204 -5.414 42.723 1.00 91.69 87 LEU A C 1
ATOM 712 O O . LEU A 1 87 ? -20.341 -5.410 43.946 1.00 91.69 87 LEU A O 1
ATOM 716 N N . LEU A 1 88 ? -20.867 -4.577 41.923 1.00 90.50 88 LEU A N 1
ATOM 717 C CA . LEU A 1 88 ? -21.846 -3.595 42.395 1.00 90.50 88 LEU A CA 1
ATOM 718 C C . LEU A 1 88 ? -23.238 -4.200 42.651 1.00 90.50 88 LEU A C 1
ATOM 720 O O . LEU A 1 88 ? -23.987 -3.666 43.464 1.00 90.50 88 LEU A O 1
ATOM 724 N N . GLU A 1 89 ? -23.580 -5.318 42.008 1.00 80.31 89 GLU A N 1
ATOM 725 C CA . GLU A 1 89 ? -24.849 -6.047 42.167 1.00 80.31 89 GLU A CA 1
ATOM 726 C C . GLU A 1 89 ? -24.963 -6.850 43.478 1.00 80.31 89 GLU A C 1
ATOM 728 O O . GLU A 1 89 ? -25.928 -7.596 43.665 1.00 80.31 89 GLU A O 1
ATOM 733 N N . ALA A 1 90 ? -24.020 -6.700 44.417 1.00 68.44 90 ALA A N 1
ATOM 734 C CA . ALA A 1 90 ? -24.125 -7.314 45.739 1.00 68.44 90 ALA A CA 1
ATOM 735 C C . ALA A 1 90 ? -25.484 -6.988 46.409 1.00 68.44 90 ALA A C 1
ATOM 737 O O . ALA A 1 90 ? -26.024 -5.892 46.220 1.00 68.44 90 ALA A O 1
ATOM 738 N N . PRO A 1 91 ? -26.067 -7.922 47.190 1.00 54.97 91 PRO A N 1
ATOM 739 C CA . PRO A 1 91 ? -27.458 -7.830 47.614 1.00 54.97 91 PRO A CA 1
ATOM 740 C C . PRO A 1 91 ? -27.687 -6.559 48.423 1.00 54.97 91 PRO A C 1
ATOM 742 O O . PRO A 1 91 ? -27.064 -6.365 49.469 1.00 54.97 91 PRO A O 1
ATOM 745 N N . LYS A 1 92 ? -28.618 -5.712 47.970 1.00 55.53 92 LYS A N 1
ATOM 746 C CA . LYS A 1 92 ? -29.165 -4.654 48.820 1.00 55.53 92 LYS A CA 1
ATOM 747 C C . LYS A 1 92 ? -29.696 -5.340 50.082 1.00 55.53 92 LYS A C 1
ATOM 749 O O . LYS A 1 92 ? -30.574 -6.199 49.948 1.00 55.53 92 LYS A O 1
ATOM 754 N N . PRO A 1 93 ? -29.191 -5.028 51.290 1.00 46.25 93 PRO A N 1
ATOM 755 C CA . PRO A 1 93 ? -29.856 -5.489 52.493 1.00 46.25 93 PRO A CA 1
ATOM 756 C C . PRO A 1 93 ? -31.283 -4.943 52.427 1.00 46.25 93 PRO A C 1
ATOM 758 O O . PRO A 1 93 ? -31.482 -3.743 52.234 1.00 46.25 93 PRO A O 1
ATOM 761 N N . ASN A 1 94 ? -32.271 -5.836 52.502 1.00 45.97 94 ASN A N 1
ATOM 762 C CA . ASN A 1 94 ? -33.671 -5.469 52.658 1.00 45.97 94 ASN A CA 1
ATOM 763 C C . ASN A 1 94 ? -33.800 -4.708 53.982 1.00 45.97 94 ASN A C 1
ATOM 765 O O . ASN A 1 94 ? -34.024 -5.305 55.032 1.00 45.97 94 ASN A O 1
ATOM 769 N N . ILE A 1 95 ? -33.592 -3.395 53.946 1.00 49.03 95 ILE A N 1
ATOM 770 C CA . ILE A 1 95 ? -33.950 -2.507 55.039 1.00 49.03 95 ILE A CA 1
ATOM 771 C C . ILE A 1 95 ? -35.444 -2.270 54.866 1.00 49.03 95 ILE A C 1
ATOM 773 O O . ILE A 1 95 ? -35.884 -1.433 54.080 1.00 49.03 95 ILE A O 1
ATOM 777 N N . THR A 1 96 ? -36.225 -3.088 55.562 1.00 46.66 96 THR A N 1
ATOM 778 C CA . THR A 1 96 ? -37.617 -2.800 55.895 1.00 46.66 96 THR A CA 1
ATOM 779 C C . THR A 1 96 ? -37.678 -1.367 56.441 1.00 46.66 96 THR A C 1
ATOM 781 O O . THR A 1 96 ? -36.933 -1.074 57.379 1.00 46.66 96 THR A O 1
ATOM 784 N N . PRO A 1 97 ? -38.488 -0.453 55.881 1.00 41.00 97 PRO A N 1
ATOM 785 C CA . PRO A 1 97 ? -38.528 0.917 56.374 1.00 41.00 97 PRO A CA 1
ATOM 786 C C . PRO A 1 97 ? -39.177 0.939 57.768 1.00 41.00 97 PRO A C 1
ATOM 788 O O . PRO A 1 97 ? -40.293 0.433 57.913 1.00 41.00 97 PRO A O 1
ATOM 791 N N . PRO A 1 98 ? -38.536 1.508 58.805 1.00 48.38 98 PRO A N 1
ATOM 792 C CA . PRO A 1 98 ? -39.259 1.941 59.986 1.00 48.38 98 PRO A CA 1
ATOM 793 C C . PRO A 1 98 ? -39.953 3.263 59.643 1.00 48.38 98 PRO A C 1
ATOM 795 O O . PRO A 1 98 ? -39.315 4.212 59.193 1.00 48.38 98 PRO A O 1
ATOM 798 N N . SER A 1 99 ? -41.272 3.283 59.804 1.00 42.16 99 SER A N 1
ATOM 799 C CA . SER A 1 99 ? -42.142 4.436 59.594 1.00 42.16 99 SER A CA 1
ATOM 800 C C . SER A 1 99 ? -41.598 5.726 60.223 1.00 42.16 99 SER A C 1
ATOM 802 O O . SER A 1 99 ? -41.200 5.743 61.386 1.00 42.16 99 SER A O 1
ATOM 804 N N . GLU A 1 100 ? -41.644 6.807 59.446 1.00 41.38 100 GLU A N 1
ATOM 805 C CA . GLU A 1 100 ? -41.545 8.204 59.893 1.00 41.38 100 GLU A CA 1
ATOM 806 C C . GLU A 1 100 ? -42.709 8.554 60.854 1.00 41.38 100 GLU A C 1
ATOM 808 O O . GLU A 1 100 ? -43.746 7.877 60.803 1.00 41.38 100 GLU A O 1
ATOM 813 N N . PRO A 1 101 ? -42.579 9.579 61.730 1.00 43.22 101 PRO A N 1
ATOM 814 C CA . PRO A 1 101 ? -42.770 10.964 61.264 1.00 43.22 101 PRO A CA 1
ATOM 815 C C . PRO A 1 101 ? -41.928 12.075 61.946 1.00 43.22 101 PRO A C 1
ATOM 817 O O . PRO A 1 101 ? -41.619 11.998 63.130 1.00 43.22 101 PRO A O 1
ATOM 820 N N . GLU A 1 102 ? -41.666 13.130 61.151 1.00 38.06 102 GLU A N 1
ATOM 821 C CA . GLU A 1 102 ? -41.614 14.586 61.457 1.00 38.06 102 GLU A CA 1
ATOM 822 C C . GLU A 1 102 ? -40.677 15.088 62.592 1.00 38.06 102 GLU A C 1
ATOM 824 O O . GLU A 1 102 ? -40.710 14.616 63.720 1.00 38.06 102 GLU A O 1
ATOM 829 N N . THR A 1 103 ? -39.830 16.121 62.416 1.00 33.19 103 THR A N 1
ATOM 830 C CA . THR A 1 103 ? -40.210 17.549 62.576 1.00 33.19 103 THR A CA 1
ATOM 831 C C . THR A 1 103 ? -39.035 18.518 62.251 1.00 33.19 103 THR A C 1
ATOM 833 O O . THR A 1 103 ? -37.910 18.313 62.693 1.00 33.19 103 THR A O 1
ATOM 836 N N . ALA A 1 104 ? -39.355 19.578 61.492 1.00 33.97 104 ALA A N 1
ATOM 837 C CA . ALA A 1 104 ? -38.840 20.965 61.380 1.00 33.97 104 ALA A CA 1
ATOM 838 C C . ALA A 1 104 ? -37.362 21.401 61.643 1.00 33.97 104 ALA A C 1
ATOM 840 O O . ALA A 1 104 ? -36.866 21.421 62.761 1.00 33.97 104 ALA A O 1
ATOM 841 N N . GLN A 1 105 ? -36.764 21.950 60.571 1.00 37.12 105 GLN A N 1
ATOM 842 C CA . GLN A 1 105 ? -36.129 23.281 60.394 1.00 37.12 105 GLN A CA 1
ATOM 843 C C . GLN A 1 105 ? -35.154 23.915 61.428 1.00 37.12 105 GLN A C 1
ATOM 845 O O . GLN A 1 105 ? -35.528 24.306 62.527 1.00 37.12 105 GLN A O 1
ATOM 850 N N . SER A 1 106 ? -33.988 24.300 60.876 1.00 32.53 106 SER A N 1
ATOM 851 C CA . SER A 1 106 ? -33.290 25.610 60.966 1.00 32.53 106 SER A CA 1
ATOM 852 C C . SER A 1 106 ? -31.892 25.642 61.619 1.00 32.53 106 SER A C 1
ATOM 854 O O . SER A 1 106 ? -31.694 25.370 62.795 1.00 32.53 106 SER A O 1
ATOM 856 N N . SER A 1 107 ? -30.907 26.023 60.801 1.00 33.00 107 SER A N 1
ATOM 857 C CA . SER A 1 107 ? -29.621 26.667 61.149 1.00 33.00 107 SER A CA 1
ATOM 858 C C . SER A 1 107 ? -29.814 28.212 61.177 1.00 33.00 107 SER A C 1
ATOM 860 O O . SER A 1 107 ? -30.868 28.609 60.668 1.00 33.00 107 SER A O 1
ATOM 862 N N . PRO A 1 108 ? -28.869 29.117 61.585 1.00 45.38 108 PRO A N 1
ATOM 863 C CA . PRO A 1 108 ? -27.394 28.958 61.604 1.00 45.38 108 PRO A CA 1
ATOM 864 C C . PRO A 1 108 ? -26.539 29.849 62.595 1.00 45.38 108 PRO A C 1
ATOM 866 O O . PRO A 1 108 ? -27.064 30.697 63.302 1.00 45.38 108 PRO A O 1
ATOM 869 N N . VAL A 1 109 ? -25.196 29.684 62.532 1.00 33.53 109 VAL A N 1
ATOM 870 C CA . VAL A 1 109 ? -24.054 30.625 62.814 1.00 33.53 109 VAL A CA 1
ATOM 871 C C . VAL A 1 109 ? -23.791 31.157 64.251 1.00 33.53 109 VAL A C 1
ATOM 873 O O . VAL A 1 109 ? -24.669 31.765 64.847 1.00 33.53 109 VAL A O 1
ATOM 876 N N . THR A 1 110 ? -22.542 31.027 64.769 1.00 31.27 110 THR A N 1
ATOM 877 C CA . THR A 1 110 ? -21.586 32.131 65.138 1.00 31.27 110 THR A CA 1
ATOM 878 C C . THR A 1 110 ? -20.283 31.632 65.830 1.00 31.27 110 THR A C 1
ATOM 880 O O . THR A 1 110 ? -20.326 30.968 66.858 1.00 31.27 110 THR A O 1
ATOM 883 N N . GLU A 1 111 ? -19.153 31.973 65.189 1.00 37.50 111 GLU A N 1
ATOM 884 C CA . GLU A 1 111 ? -17.758 32.303 65.594 1.00 37.50 111 GLU A CA 1
ATOM 885 C C . GLU A 1 111 ? -17.004 31.792 66.854 1.00 37.50 111 GLU A C 1
ATOM 887 O O . GLU A 1 111 ? -17.373 32.037 67.996 1.00 37.50 111 GLU A O 1
ATOM 892 N N . ALA A 1 112 ? -15.780 31.322 66.542 1.00 36.22 112 ALA A N 1
ATOM 893 C CA . ALA A 1 112 ? -14.454 31.743 67.041 1.00 36.22 112 ALA A CA 1
ATOM 894 C C . ALA A 1 112 ? -13.989 31.414 68.477 1.00 36.22 112 ALA A C 1
ATOM 896 O O . ALA A 1 112 ? -14.489 31.956 69.460 1.00 36.22 112 ALA A O 1
ATOM 897 N N . LYS A 1 113 ? -12.866 30.677 68.565 1.00 41.25 113 LYS A N 1
ATOM 898 C CA . LYS A 1 113 ? -11.545 31.211 68.974 1.00 41.25 113 LYS A CA 1
ATOM 899 C C . LYS A 1 113 ? -10.425 30.195 68.701 1.00 41.25 113 LYS A C 1
ATOM 901 O O . LYS A 1 113 ? -10.544 29.023 69.042 1.00 41.25 113 LYS A O 1
ATOM 906 N N . GLU A 1 114 ? -9.378 30.685 68.044 1.00 38.12 114 GLU A N 1
ATOM 907 C CA . GLU A 1 114 ? -8.081 30.041 67.819 1.00 38.12 114 GLU A CA 1
ATOM 908 C C . GLU A 1 114 ? -7.340 29.780 69.138 1.00 38.12 114 GLU A C 1
ATOM 910 O O . GLU A 1 114 ? -7.395 30.615 70.036 1.00 38.12 114 GLU A O 1
ATOM 915 N N . ASP A 1 115 ? -6.552 28.704 69.189 1.00 40.50 115 ASP A N 1
ATOM 916 C CA . ASP A 1 115 ? -5.250 28.732 69.858 1.00 40.50 115 ASP A CA 1
ATOM 917 C C . ASP A 1 115 ? -4.223 28.009 68.976 1.00 40.50 115 ASP A C 1
ATOM 919 O O . ASP A 1 115 ? -4.335 26.827 68.644 1.00 40.50 115 ASP A O 1
ATOM 923 N N . VAL A 1 116 ? -3.240 28.795 68.548 1.00 40.84 116 VAL A N 1
ATOM 924 C CA . VAL A 1 116 ? -2.103 28.445 67.700 1.00 40.84 116 VAL A CA 1
ATOM 925 C C . VAL A 1 116 ? -0.974 27.932 68.585 1.00 40.84 116 VAL A C 1
ATOM 927 O O . VAL A 1 116 ? -0.486 28.683 69.423 1.00 40.84 116 VAL A O 1
ATOM 930 N N . ILE A 1 117 ? -0.458 26.726 68.321 1.00 41.94 117 ILE A N 1
ATOM 931 C CA . ILE A 1 117 ? 0.971 26.434 68.516 1.00 41.94 117 ILE A CA 1
ATOM 932 C C . ILE A 1 117 ? 1.478 25.631 67.304 1.00 41.94 117 ILE A C 1
ATOM 934 O O . ILE A 1 117 ? 1.042 24.515 67.037 1.00 41.94 117 ILE A O 1
ATOM 938 N N . ALA A 1 118 ? 2.387 26.277 66.568 1.00 34.97 118 ALA A N 1
ATOM 939 C CA . ALA A 1 118 ? 3.215 25.816 65.448 1.00 34.97 118 ALA A CA 1
ATOM 940 C C . ALA A 1 118 ? 3.916 24.460 65.724 1.00 34.97 118 ALA A C 1
ATOM 942 O O . ALA A 1 118 ? 4.264 24.187 66.866 1.00 34.97 118 ALA A O 1
ATOM 943 N N . MET A 1 119 ? 4.211 23.557 64.776 1.00 36.22 119 MET A N 1
ATOM 944 C CA . MET A 1 119 ? 4.734 23.654 63.395 1.00 36.22 119 MET A CA 1
ATOM 945 C C . MET A 1 119 ? 4.533 22.260 62.690 1.00 36.22 119 MET A C 1
ATOM 947 O O . MET A 1 119 ? 4.113 21.322 63.363 1.00 36.22 119 MET A O 1
ATOM 951 N N . PRO A 1 120 ? 4.815 22.058 61.380 1.00 41.19 120 PRO A N 1
ATOM 952 C CA . PRO A 1 120 ? 3.847 21.639 60.351 1.00 41.19 120 PRO A CA 1
ATOM 953 C C . PRO A 1 120 ? 4.343 20.387 59.552 1.00 41.19 120 PRO A C 1
ATOM 955 O O . PRO A 1 120 ? 5.214 19.665 60.030 1.00 41.19 120 PRO A O 1
ATOM 958 N N . PRO A 1 121 ? 3.912 20.141 58.300 1.00 40.62 121 PRO A N 1
ATOM 959 C CA . PRO A 1 121 ? 2.710 19.430 57.871 1.00 40.62 121 PRO A CA 1
ATOM 960 C C . PRO A 1 121 ? 3.027 18.041 57.257 1.00 40.62 121 PRO A C 1
ATOM 962 O O . PRO A 1 121 ? 4.098 17.818 56.692 1.00 40.62 121 PRO A O 1
ATOM 965 N N . LYS A 1 122 ? 2.064 17.114 57.257 1.00 42.47 122 LYS A N 1
ATOM 966 C CA . LYS A 1 122 ? 2.003 16.059 56.227 1.00 42.47 122 LYS A CA 1
ATOM 967 C C . LYS A 1 122 ? 0.546 15.751 55.916 1.00 42.47 122 LYS A C 1
ATOM 969 O O . LYS A 1 122 ? -0.008 14.753 56.365 1.00 42.47 122 LYS A O 1
ATOM 974 N N . GLU A 1 123 ? -0.078 16.675 55.200 1.00 45.47 123 GLU A N 1
ATOM 975 C CA . GLU A 1 123 ? -1.390 16.446 54.609 1.00 45.47 123 GLU A CA 1
ATOM 976 C C . GLU A 1 123 ? -1.253 15.518 53.390 1.00 45.47 123 GLU A C 1
ATOM 978 O O . GLU A 1 123 ? -0.263 15.608 52.656 1.00 45.47 123 GLU A O 1
ATOM 983 N N . PRO A 1 124 ? -2.204 14.593 53.183 1.00 44.53 124 PRO A N 1
ATOM 984 C CA . PRO A 1 124 ? -2.266 13.787 51.977 1.00 44.53 124 PRO A CA 1
ATOM 985 C C . PRO A 1 124 ? -2.591 14.698 50.793 1.00 44.53 124 PRO A C 1
ATOM 987 O O . PRO A 1 124 ? 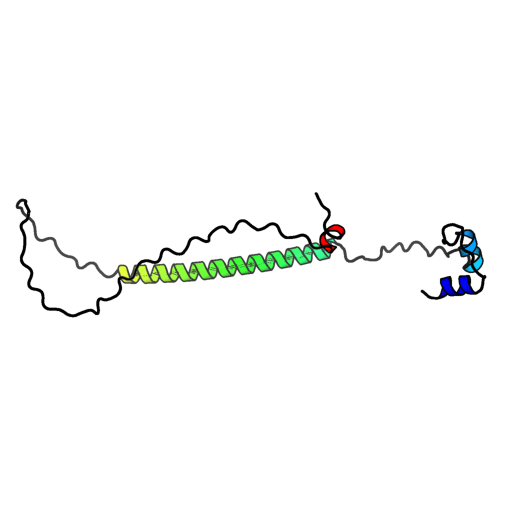-3.603 15.398 50.797 1.00 44.53 124 PRO A O 1
ATOM 990 N N . GLU A 1 125 ? -1.718 14.687 49.788 1.00 42.50 125 GLU A N 1
ATOM 991 C CA . GLU A 1 125 ? -1.936 15.393 48.532 1.00 42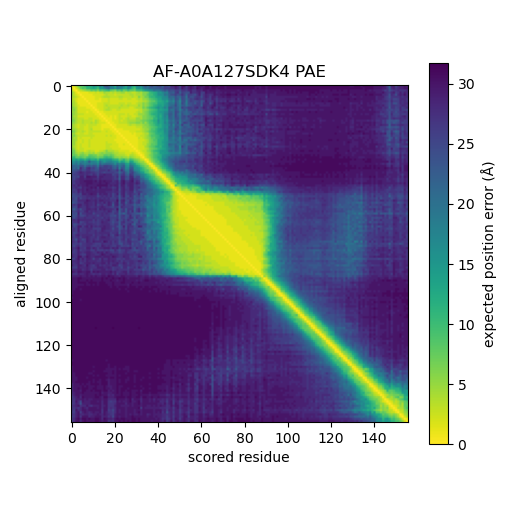.50 125 GLU A CA 1
ATOM 992 C C . GLU A 1 125 ? -3.303 15.009 47.959 1.00 42.50 125 GLU A C 1
ATOM 994 O O . GLU A 1 125 ? -3.601 13.844 47.682 1.00 42.50 125 GLU A O 1
ATOM 999 N N . VAL A 1 126 ? -4.138 16.034 47.812 1.00 41.78 126 VAL A N 1
ATOM 1000 C CA . VAL A 1 126 ? -5.343 16.037 46.996 1.00 41.78 126 VAL A CA 1
ATOM 1001 C C . VAL A 1 126 ? -4.972 15.438 45.643 1.00 41.78 126 VAL A C 1
ATOM 1003 O O . VAL A 1 126 ? -4.176 16.011 44.901 1.00 41.78 126 VAL A O 1
ATOM 1006 N N . ILE A 1 127 ? -5.529 14.270 45.320 1.00 53.06 127 ILE A N 1
ATOM 1007 C CA . ILE A 1 127 ? -5.413 13.701 43.979 1.00 53.06 127 ILE A CA 1
ATOM 1008 C C . ILE A 1 127 ? -6.262 14.592 43.074 1.00 53.06 127 ILE A C 1
ATOM 1010 O O . ILE A 1 127 ? -7.463 14.386 42.898 1.00 53.06 127 ILE A O 1
ATOM 1014 N N . GLU A 1 128 ? -5.640 15.641 42.547 1.00 47.19 128 GLU A N 1
ATOM 1015 C CA . GLU A 1 128 ? -6.198 16.435 41.471 1.00 47.19 128 GLU A CA 1
ATOM 1016 C C . GLU A 1 128 ? -6.492 15.496 40.301 1.00 47.19 128 GLU A C 1
ATOM 1018 O O . GLU A 1 128 ? -5.602 14.830 39.763 1.00 47.19 128 GLU A O 1
ATOM 1023 N N . ASN A 1 129 ? -7.757 15.448 39.887 1.00 55.84 129 ASN A N 1
ATOM 1024 C CA . ASN A 1 129 ? -8.139 14.865 38.611 1.00 55.84 129 ASN A CA 1
ATOM 1025 C C . ASN A 1 129 ? -7.458 15.674 37.502 1.00 55.84 129 ASN A C 1
ATOM 1027 O O . ASN A 1 129 ? -7.996 16.678 37.027 1.00 55.84 129 ASN A O 1
ATOM 1031 N N . LYS A 1 130 ? -6.263 15.240 37.088 1.00 52.06 130 LYS A N 1
ATOM 1032 C CA . LYS A 1 130 ? -5.580 15.761 35.907 1.00 52.06 130 LYS A CA 1
ATOM 1033 C C . LYS A 1 130 ? -6.462 15.456 34.704 1.00 52.06 130 LYS A C 1
ATOM 1035 O O . LYS A 1 130 ? -6.468 14.341 34.185 1.00 52.06 130 LYS A O 1
ATOM 1040 N N . ARG A 1 131 ? -7.235 16.460 34.279 1.00 60.59 131 ARG A N 1
ATOM 1041 C CA . ARG A 1 131 ? -7.821 16.504 32.940 1.00 60.59 131 ARG A CA 1
ATOM 1042 C C . ARG A 1 131 ? -6.706 16.145 31.965 1.00 60.59 131 ARG A C 1
ATOM 1044 O O . ARG A 1 131 ? -5.642 16.760 31.989 1.00 60.59 131 ARG A O 1
ATOM 1051 N N . ILE A 1 132 ? -6.946 15.117 31.161 1.00 59.31 132 ILE A N 1
ATOM 1052 C CA . ILE A 1 132 ? -6.042 14.704 30.090 1.00 59.31 132 ILE A CA 1
ATOM 1053 C C . ILE A 1 132 ? -5.766 15.963 29.251 1.00 59.31 132 ILE A C 1
ATOM 1055 O O . ILE A 1 132 ? -6.736 16.643 28.895 1.00 59.31 132 ILE A O 1
ATOM 1059 N N . PRO A 1 133 ? -4.500 16.333 28.980 1.00 52.56 133 PRO A N 1
ATOM 1060 C CA . PRO A 1 133 ? -4.226 17.488 28.144 1.00 52.56 133 PRO A CA 1
ATOM 1061 C C . PRO A 1 133 ? -4.846 17.219 26.774 1.00 52.56 133 PRO A C 1
ATOM 1063 O O . PRO A 1 133 ? -4.539 16.219 26.124 1.00 52.56 133 PRO A O 1
ATOM 1066 N N . VAL A 1 134 ? -5.776 18.087 26.375 1.00 55.62 134 VAL A N 1
ATOM 1067 C CA . VAL A 1 134 ? -6.296 18.115 25.008 1.00 55.62 134 VAL A CA 1
ATOM 1068 C C . VAL A 1 134 ? -5.084 18.335 24.101 1.00 55.62 134 VAL A C 1
ATOM 1070 O O . VAL A 1 134 ? -4.346 19.289 24.355 1.00 55.62 134 VAL A O 1
ATOM 1073 N N . PRO A 1 135 ? -4.831 17.476 23.095 1.00 57.09 135 PRO A N 1
ATOM 1074 C CA . PRO A 1 135 ? -3.748 17.704 22.155 1.00 57.09 135 PRO A CA 1
ATOM 1075 C C . PRO A 1 135 ? -3.926 19.081 21.518 1.00 57.09 135 PRO A C 1
ATOM 1077 O O . PRO A 1 135 ? -4.915 19.335 20.829 1.00 57.09 135 PRO A O 1
ATOM 1080 N N . GLU A 1 136 ? -2.986 19.975 21.800 1.00 62.59 136 GLU A N 1
ATOM 1081 C CA . GLU A 1 136 ? -2.851 21.251 21.118 1.00 62.59 136 GLU A CA 1
ATOM 1082 C C . GLU A 1 136 ? -2.704 20.928 19.626 1.00 62.59 136 GLU A C 1
ATOM 1084 O O . GLU A 1 136 ? -1.786 20.204 19.229 1.00 62.59 136 GLU A O 1
ATOM 1089 N N . GLN A 1 137 ? -3.668 21.353 18.803 1.00 55.72 137 GLN A N 1
ATOM 1090 C CA . GLN A 1 137 ? -3.552 21.220 17.355 1.00 55.72 137 GLN A CA 1
ATOM 1091 C C . GLN A 1 137 ? -2.397 22.116 16.919 1.00 55.72 137 GLN A C 1
ATOM 1093 O O . GLN A 1 137 ? -2.580 23.308 16.688 1.00 55.72 137 GLN A O 1
ATOM 1098 N N . ALA A 1 138 ? -1.197 21.543 16.849 1.00 53.00 138 ALA A N 1
ATOM 1099 C CA . ALA A 1 138 ? -0.073 22.180 16.200 1.00 53.00 138 ALA A CA 1
ATOM 1100 C C . ALA A 1 138 ? -0.473 22.417 14.740 1.00 53.00 138 ALA A C 1
ATOM 1102 O O . ALA A 1 138 ? -0.655 21.470 13.968 1.00 53.00 138 ALA A O 1
ATOM 1103 N N . GLU A 1 139 ? -0.664 23.686 14.387 1.00 63.31 139 GLU A N 1
ATOM 1104 C CA . GLU A 1 139 ? -0.779 24.119 13.002 1.00 63.31 139 GLU A CA 1
ATOM 1105 C C . GLU A 1 139 ? 0.451 23.575 12.255 1.00 63.31 139 GLU A C 1
ATOM 1107 O O . GLU A 1 139 ? 1.580 23.783 12.715 1.00 63.31 139 GLU A O 1
ATOM 1112 N N . PRO A 1 140 ? 0.282 22.807 11.165 1.00 59.81 140 PRO A N 1
ATOM 1113 C CA . PRO A 1 140 ? 1.423 22.205 10.501 1.00 59.81 140 PRO A CA 1
ATOM 1114 C C . PRO A 1 140 ? 2.275 23.318 9.892 1.00 59.81 140 PRO A C 1
ATOM 1116 O O . PRO A 1 140 ? 1.855 23.986 8.945 1.00 59.81 140 PRO A O 1
ATOM 1119 N N . GLU A 1 141 ? 3.483 23.515 10.422 1.00 66.50 141 GLU A N 1
ATOM 1120 C CA . GLU A 1 141 ? 4.461 24.407 9.807 1.00 66.50 141 GLU A CA 1
ATOM 1121 C C . GLU A 1 141 ? 4.656 24.025 8.327 1.00 66.50 141 GLU A C 1
ATOM 1123 O O . GLU A 1 141 ? 4.742 22.835 7.991 1.00 66.50 141 GLU A O 1
ATOM 1128 N N . PRO A 1 142 ? 4.740 25.002 7.406 1.00 66.12 142 PRO A N 1
ATOM 1129 C CA . PRO A 1 142 ? 4.882 24.707 5.991 1.00 66.12 142 PRO A CA 1
ATOM 1130 C C . PRO A 1 142 ? 6.199 23.968 5.739 1.00 66.12 142 PRO A C 1
ATOM 1132 O O . PRO A 1 142 ? 7.294 24.502 5.939 1.00 66.12 142 PRO A O 1
ATOM 1135 N N . VAL A 1 143 ? 6.086 22.728 5.260 1.00 67.62 143 VAL A N 1
ATOM 1136 C CA . VAL A 1 143 ? 7.228 21.867 4.940 1.00 67.62 143 VAL A CA 1
ATOM 1137 C C . VAL A 1 143 ? 8.111 22.572 3.909 1.00 67.62 143 VAL A C 1
ATOM 1139 O O . VAL A 1 143 ? 7.714 22.794 2.761 1.00 67.62 143 VAL A O 1
ATOM 1142 N N . LYS A 1 144 ? 9.331 22.938 4.313 1.00 69.75 144 LYS A N 1
ATOM 1143 C CA . LYS A 1 144 ? 10.310 23.572 3.423 1.00 69.75 144 LYS A CA 1
ATOM 1144 C C . LYS A 1 144 ? 10.682 22.589 2.310 1.00 69.75 144 LYS A C 1
ATOM 1146 O O . LYS A 1 144 ? 11.323 21.567 2.546 1.00 69.75 144 LYS A O 1
ATOM 1151 N N . ARG A 1 145 ? 10.264 22.901 1.081 1.00 69.06 145 ARG A N 1
ATOM 1152 C CA . ARG A 1 145 ? 10.534 22.098 -0.119 1.00 69.06 145 ARG A CA 1
ATOM 1153 C C . ARG A 1 145 ? 12.038 22.089 -0.410 1.00 69.06 145 ARG A C 1
ATOM 1155 O O . ARG A 1 145 ? 12.614 23.124 -0.732 1.00 69.06 145 ARG A O 1
ATOM 1162 N N . GLY A 1 146 ? 12.677 20.923 -0.305 1.00 75.38 146 GLY A N 1
ATOM 1163 C CA . GLY A 1 146 ? 14.086 20.746 -0.673 1.00 75.38 146 GLY A CA 1
ATOM 1164 C C . GLY A 1 146 ? 14.316 20.886 -2.184 1.00 75.38 146 GLY A C 1
ATOM 1165 O O . GLY A 1 146 ? 13.391 20.710 -2.974 1.00 75.38 146 GLY A O 1
ATOM 1166 N N . PHE A 1 147 ? 15.553 21.159 -2.612 1.00 71.75 147 PHE A N 1
ATOM 1167 C CA . PHE A 1 147 ? 15.915 21.391 -4.024 1.00 71.75 147 PHE A CA 1
ATOM 1168 C C . PHE A 1 147 ? 15.454 20.284 -4.995 1.00 71.75 147 PHE A C 1
ATOM 1170 O O . PHE A 1 147 ? 15.133 20.568 -6.148 1.00 71.75 147 PHE A O 1
ATOM 1177 N N . LEU A 1 148 ? 15.350 19.038 -4.523 1.00 67.25 148 LEU A N 1
ATOM 1178 C CA . LEU A 1 148 ? 14.865 17.893 -5.303 1.00 67.25 148 LEU A CA 1
ATOM 1179 C C . LEU A 1 148 ? 13.333 17.849 -5.446 1.00 67.25 148 LEU A C 1
ATOM 1181 O O . LEU A 1 148 ? 12.816 17.249 -6.383 1.00 67.25 148 LEU A O 1
ATOM 1185 N N . SER A 1 149 ? 12.590 18.541 -4.579 1.00 67.25 149 SER A N 1
ATOM 1186 C CA . SER A 1 149 ? 11.122 18.576 -4.608 1.00 67.25 149 SER A CA 1
ATOM 1187 C C . SER A 1 149 ? 10.556 19.276 -5.849 1.00 67.25 149 SER A C 1
ATOM 1189 O O . SER A 1 149 ? 9.384 19.085 -6.152 1.00 67.25 149 SER A O 1
ATOM 1191 N N . ARG A 1 150 ? 11.357 20.074 -6.572 1.00 65.38 150 ARG A N 1
ATOM 1192 C CA . ARG A 1 150 ? 10.939 20.777 -7.802 1.00 65.38 150 ARG A CA 1
ATOM 1193 C C . ARG A 1 150 ? 10.897 19.883 -9.044 1.00 65.38 150 ARG A C 1
ATOM 1195 O O . ARG A 1 150 ? 10.342 20.306 -10.050 1.00 65.38 150 ARG A O 1
ATOM 1202 N N . PHE A 1 151 ? 11.500 18.695 -8.985 1.00 72.06 151 PHE A N 1
ATOM 1203 C CA . PHE A 1 151 ? 11.659 17.814 -10.148 1.00 72.06 151 PHE A CA 1
ATOM 1204 C C . PHE A 1 151 ? 10.766 16.570 -10.107 1.00 72.06 151 PHE A C 1
ATOM 1206 O O . PHE A 1 151 ? 10.485 16.006 -11.159 1.00 72.06 151 PHE A O 1
ATOM 1213 N N . PHE A 1 152 ? 10.327 16.141 -8.917 1.00 65.69 152 PHE A N 1
ATOM 1214 C CA . PHE A 1 152 ? 9.643 14.852 -8.736 1.00 65.69 152 PHE A CA 1
ATOM 1215 C C . PHE A 1 152 ? 8.191 14.952 -8.265 1.00 65.69 152 PHE A C 1
ATOM 1217 O O . PHE A 1 152 ? 7.485 13.950 -8.306 1.00 65.69 152 PHE A O 1
ATOM 1224 N N . LEU A 1 153 ? 7.727 16.132 -7.847 1.00 70.50 153 LEU A N 1
ATOM 1225 C CA . LEU A 1 153 ? 6.306 16.367 -7.606 1.00 70.50 153 LEU A CA 1
ATOM 1226 C C . LEU A 1 153 ? 5.758 17.246 -8.738 1.00 70.50 153 LEU A C 1
ATOM 1228 O O . LEU A 1 153 ? 6.291 18.341 -8.947 1.00 70.50 153 LEU A O 1
ATOM 1232 N N . PRO A 1 154 ? 4.714 16.808 -9.467 1.00 58.19 154 PRO A N 1
ATOM 1233 C CA . PRO A 1 154 ? 3.973 17.708 -10.333 1.00 58.19 154 PRO A CA 1
ATOM 1234 C C . PRO A 1 154 ? 3.296 18.733 -9.421 1.00 58.19 154 PRO A C 1
ATOM 1236 O O . PRO A 1 154 ? 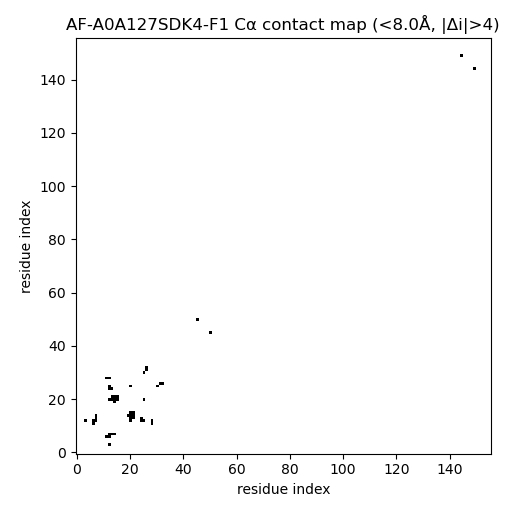2.527 18.374 -8.529 1.00 58.19 154 PRO A O 1
ATOM 1239 N N . ASN A 1 155 ? 3.655 20.006 -9.571 1.00 54.38 155 ASN A N 1
ATOM 1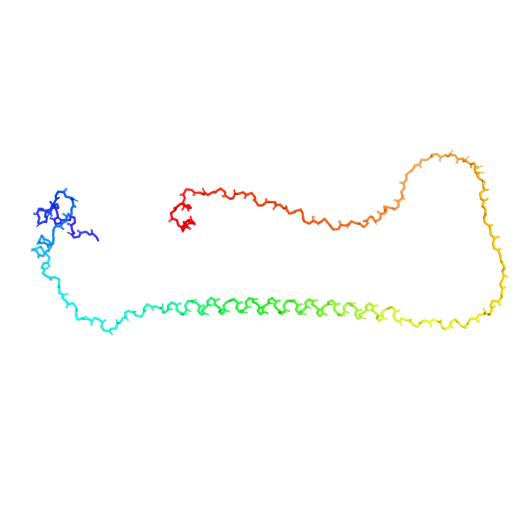240 C CA . ASN A 1 155 ? 2.939 21.064 -8.872 1.00 54.38 155 ASN A CA 1
ATOM 1241 C C . ASN A 1 155 ? 1.499 21.108 -9.407 1.00 54.38 155 ASN A C 1
ATOM 1243 O O . ASN A 1 155 ? 1.280 20.832 -10.589 1.00 54.38 155 ASN A O 1
ATOM 1247 N N . GLY A 1 156 ? 0.552 21.463 -8.537 1.00 53.50 156 GLY A N 1
ATOM 1248 C CA . GLY A 1 156 ? -0.688 22.089 -8.995 1.00 53.50 156 GLY A CA 1
ATOM 1249 C C . GLY A 1 156 ? -0.410 23.329 -9.838 1.00 53.50 156 GLY A C 1
ATOM 1250 O O . GLY A 1 156 ? 0.694 23.912 -9.691 1.00 53.50 156 GLY A O 1
#

Solvent-accessible surface area (backbone atoms only — not comparable to full-atom values): 10745 Å² total; per-residue (Å²): 136,67,67,66,64,51,33,39,79,69,68,72,37,66,64,50,98,84,74,42,67,48,69,69,50,49,35,75,72,70,44,79,81,78,80,67,73,79,67,88,60,71,76,80,62,76,52,71,64,58,59,52,53,50,53,52,50,53,51,51,52,52,52,49,50,52,51,50,55,50,50,53,52,49,54,52,52,52,51,54,50,52,53,52,50,60,67,68,62,56,81,76,76,85,74,76,80,79,80,85,82,89,85,84,89,84,86,84,91,86,85,88,82,89,85,88,80,89,85,88,87,85,77,81,78,77,82,71,82,74,72,75,80,73,81,75,81,72,75,78,73,81,78,79,77,52,87,67,51,76,78,77,51,85,73,130